Protein AF-A0A2N5ZG20-F1 (afdb_monomer_lite)

Sequence (97 aa):
MRLLSSLALLIGLLLIGLNGNSQPWKSKLPAKKENNYTFFDYQNAFNEYWNGFNVQNGYYFDEKGNKRKAAGYKQFKRWEYMMQFKIDEQGNRIPAD

Structure (mmCIF, N/CA/C/O backbone):
data_AF-A0A2N5ZG20-F1
#
_entry.id   AF-A0A2N5ZG20-F1
#
loop_
_atom_site.group_PDB
_atom_site.id
_atom_site.type_symbol
_atom_site.label_atom_id
_atom_site.label_alt_id
_atom_site.label_comp_id
_atom_site.label_asym_id
_atom_site.label_entity_id
_atom_site.label_seq_id
_atom_site.pdbx_PDB_ins_code
_atom_site.Cartn_x
_atom_site.Cartn_y
_atom_site.Cartn_z
_atom_site.occupancy
_atom_site.B_iso_or_equiv
_atom_site.auth_seq_id
_atom_site.auth_comp_id
_atom_site.auth_asym_id
_atom_site.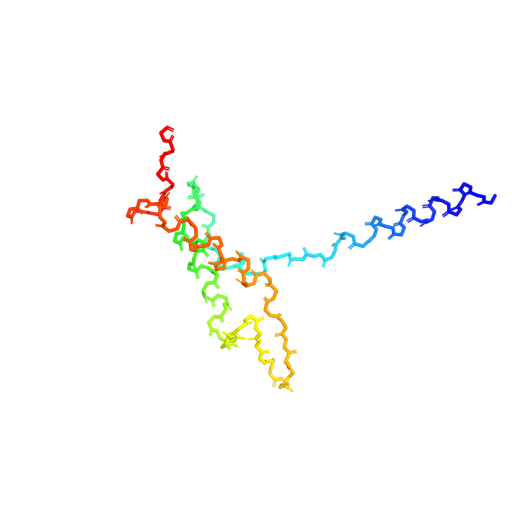auth_atom_id
_atom_site.pdbx_PDB_model_num
ATOM 1 N N . MET A 1 1 ? 17.932 11.109 44.062 1.00 61.88 1 MET A N 1
ATOM 2 C CA . MET A 1 1 ? 16.556 11.091 43.506 1.00 61.88 1 MET A CA 1
ATOM 3 C C . MET A 1 1 ? 16.474 11.586 42.058 1.00 61.88 1 MET A C 1
ATOM 5 O O . MET A 1 1 ? 15.930 10.854 41.249 1.00 61.88 1 MET A O 1
ATOM 9 N N . ARG A 1 2 ? 17.073 12.736 41.690 1.00 66.81 2 ARG A N 1
ATOM 10 C CA . ARG A 1 2 ? 17.026 13.291 40.313 1.00 66.81 2 ARG A CA 1
ATOM 11 C C . ARG A 1 2 ? 17.564 12.366 39.203 1.00 66.81 2 ARG A C 1
ATOM 13 O O . ARG A 1 2 ? 16.954 12.269 38.149 1.00 66.81 2 ARG A O 1
ATOM 20 N N . LEU A 1 3 ? 18.667 11.654 39.447 1.00 66.06 3 LEU A N 1
ATOM 21 C CA . LEU A 1 3 ? 19.261 10.727 38.467 1.00 66.06 3 LEU A CA 1
ATOM 22 C C . LEU A 1 3 ? 18.394 9.481 38.217 1.00 66.06 3 LEU A C 1
ATOM 24 O O . LEU A 1 3 ? 18.252 9.046 37.080 1.00 66.06 3 LEU A O 1
ATOM 28 N N . LEU A 1 4 ? 17.760 8.952 39.268 1.00 70.06 4 LEU A N 1
ATOM 29 C CA . LEU A 1 4 ? 16.854 7.800 39.182 1.00 70.06 4 LEU A CA 1
ATOM 30 C C . LEU A 1 4 ? 15.563 8.154 38.433 1.00 70.06 4 LEU A C 1
ATOM 32 O O . LEU A 1 4 ? 15.115 7.383 37.592 1.00 70.06 4 LEU A O 1
ATOM 36 N N . SER A 1 5 ? 15.006 9.344 38.678 1.00 71.06 5 SER A N 1
ATOM 37 C CA . SER A 1 5 ? 13.839 9.841 37.940 1.00 71.06 5 SER A CA 1
ATOM 38 C C . SER A 1 5 ? 14.143 10.112 36.463 1.00 71.06 5 SER A C 1
ATOM 40 O O . SER A 1 5 ? 13.320 9.794 35.611 1.00 71.06 5 SER A O 1
ATOM 42 N N . SER A 1 6 ? 15.329 10.642 36.137 1.00 77.12 6 SER A N 1
ATOM 43 C CA . SER A 1 6 ? 15.740 10.863 34.743 1.00 77.12 6 SER A CA 1
ATOM 44 C C . SER A 1 6 ? 15.981 9.552 33.992 1.00 77.12 6 SER A C 1
ATOM 46 O O . SER A 1 6 ? 15.602 9.435 32.830 1.00 77.12 6 SER A O 1
ATOM 48 N N . LEU A 1 7 ? 16.560 8.547 34.658 1.00 82.75 7 LEU A N 1
ATOM 49 C CA . LEU A 1 7 ? 16.750 7.216 34.083 1.00 82.75 7 LEU A CA 1
ATOM 50 C C . LEU A 1 7 ? 15.405 6.511 33.847 1.00 82.75 7 LEU A C 1
ATOM 52 O O . LEU A 1 7 ? 15.191 5.944 32.779 1.00 82.75 7 LEU A O 1
ATOM 56 N N . ALA A 1 8 ? 14.472 6.605 34.799 1.00 85.94 8 ALA A N 1
ATOM 57 C CA . ALA A 1 8 ? 13.123 6.061 34.650 1.00 85.94 8 ALA A CA 1
ATOM 58 C C . ALA A 1 8 ? 12.354 6.712 33.485 1.00 85.94 8 ALA A C 1
ATOM 60 O O . ALA A 1 8 ? 11.674 6.014 32.735 1.00 85.94 8 ALA A O 1
ATOM 61 N N . LEU A 1 9 ? 12.505 8.027 33.285 1.00 84.00 9 LEU A N 1
ATOM 62 C CA . LEU A 1 9 ? 11.906 8.743 32.155 1.00 84.00 9 LEU A CA 1
ATOM 63 C C . LEU A 1 9 ? 12.490 8.282 30.809 1.00 84.00 9 LEU A C 1
ATOM 65 O O . LEU A 1 9 ? 11.747 8.069 29.853 1.00 84.00 9 LEU A O 1
ATOM 69 N N . LEU A 1 10 ? 13.811 8.089 30.742 1.00 84.50 10 LEU A N 1
ATOM 70 C CA . LEU A 1 10 ? 14.499 7.623 29.537 1.00 84.50 10 LEU A CA 1
ATOM 71 C C . LEU A 1 10 ? 14.077 6.193 29.163 1.00 84.50 10 LEU A C 1
ATOM 73 O O . LEU A 1 10 ? 13.786 5.915 28.001 1.00 84.50 10 LEU A O 1
ATOM 77 N N . ILE A 1 11 ? 13.987 5.305 30.156 1.00 84.44 11 ILE A N 1
ATOM 78 C CA . ILE A 1 11 ? 13.489 3.935 29.975 1.00 84.44 11 ILE A CA 1
ATOM 79 C C . ILE A 1 11 ? 12.023 3.966 29.524 1.00 84.44 11 ILE A C 1
ATOM 81 O O . ILE A 1 11 ? 11.662 3.272 28.576 1.00 84.44 11 ILE A O 1
ATOM 85 N N . GLY A 1 12 ? 11.194 4.823 30.127 1.00 80.94 12 GLY A N 1
ATOM 86 C CA . GLY A 1 12 ? 9.803 5.023 29.715 1.00 80.94 12 GLY A CA 1
ATOM 87 C C . GLY A 1 12 ? 9.662 5.461 28.254 1.00 80.94 12 GLY A C 1
ATOM 88 O O . GLY A 1 12 ? 8.810 4.936 27.544 1.00 80.94 12 GLY A O 1
ATOM 89 N N . LEU A 1 13 ? 10.527 6.359 27.773 1.00 79.69 13 LEU A N 1
ATOM 90 C CA . LEU A 1 13 ? 10.541 6.809 26.375 1.00 79.69 13 LEU A CA 1
ATOM 91 C C . LEU A 1 13 ? 10.988 5.708 25.399 1.00 79.69 13 LEU A C 1
ATOM 93 O O . LEU A 1 13 ? 10.412 5.582 24.319 1.00 79.69 13 LEU A O 1
ATOM 97 N N . LEU A 1 14 ? 11.970 4.886 25.780 1.00 77.75 14 LEU A N 1
ATOM 98 C CA . LEU A 1 14 ? 12.471 3.782 24.951 1.00 77.75 14 LEU A CA 1
ATOM 99 C C . LEU A 1 14 ? 11.424 2.675 24.741 1.00 77.75 14 LEU A C 1
ATOM 101 O O . LEU A 1 14 ? 11.353 2.088 23.662 1.00 77.75 14 LEU A O 1
ATOM 105 N N . LEU A 1 15 ? 10.569 2.419 25.735 1.00 71.94 15 LEU A N 1
ATOM 106 C CA . LEU A 1 15 ? 9.548 1.366 25.666 1.00 71.94 15 LEU A CA 1
ATOM 107 C C . LEU A 1 15 ? 8.379 1.692 24.714 1.00 71.94 15 LEU A C 1
ATOM 109 O O . LEU A 1 15 ? 7.709 0.776 24.237 1.00 71.94 15 LEU A O 1
ATOM 113 N N . ILE A 1 16 ? 8.156 2.967 24.372 1.00 66.94 16 ILE A N 1
ATOM 114 C CA . ILE A 1 16 ? 7.076 3.391 23.457 1.00 66.94 16 ILE A CA 1
ATOM 115 C C . ILE A 1 16 ? 7.384 2.991 21.997 1.00 66.94 16 ILE A C 1
ATOM 117 O O . ILE A 1 16 ? 6.469 2.814 21.193 1.00 66.94 16 ILE A O 1
ATOM 121 N N . GLY A 1 17 ? 8.660 2.793 21.642 1.00 61.00 17 GLY A N 1
ATOM 122 C CA . GLY A 1 17 ? 9.093 2.540 20.262 1.00 61.00 17 GLY A CA 1
ATOM 123 C C . GLY A 1 17 ? 8.916 1.107 19.745 1.00 61.00 17 GLY A C 1
ATOM 124 O O . GLY A 1 17 ? 9.062 0.879 18.547 1.00 61.00 17 GLY A O 1
ATOM 125 N N . LEU A 1 18 ? 8.610 0.131 20.607 1.00 58.41 18 LEU A N 1
ATOM 126 C CA . LEU A 1 18 ? 8.774 -1.293 20.273 1.00 58.41 18 LEU A CA 1
ATOM 127 C C . LEU A 1 18 ? 7.561 -1.972 19.608 1.00 58.41 18 LEU A C 1
ATOM 129 O O . LEU A 1 18 ? 7.676 -3.118 19.191 1.00 58.41 18 LEU A O 1
ATOM 133 N N . ASN A 1 19 ? 6.408 -1.304 19.474 1.00 53.03 19 ASN A N 1
ATOM 134 C CA . ASN A 1 19 ? 5.143 -1.976 19.114 1.00 53.03 19 ASN A CA 1
ATOM 135 C C . ASN A 1 19 ? 4.455 -1.463 17.834 1.00 53.03 19 ASN A C 1
ATOM 137 O O . ASN A 1 19 ? 3.236 -1.550 17.692 1.00 53.03 19 ASN A O 1
ATOM 141 N N . GLY A 1 20 ? 5.214 -0.936 16.872 1.00 56.38 20 GLY A N 1
ATOM 142 C CA . GLY A 1 20 ? 4.667 -0.444 15.606 1.00 56.38 20 GLY A CA 1
ATOM 143 C C . GLY A 1 20 ? 4.994 -1.339 14.414 1.00 56.38 20 GLY A C 1
ATOM 144 O O . GLY A 1 20 ? 5.996 -1.106 13.744 1.00 56.38 20 GLY A O 1
ATOM 145 N N . ASN A 1 21 ? 4.118 -2.289 14.062 1.00 59.78 21 ASN A N 1
ATOM 146 C CA . ASN A 1 21 ? 4.104 -2.857 12.706 1.00 59.78 21 ASN A CA 1
ATOM 147 C C . ASN A 1 21 ? 3.609 -1.769 11.744 1.00 59.78 21 ASN A C 1
ATOM 149 O O . ASN A 1 21 ? 2.419 -1.660 11.459 1.00 59.78 21 ASN A O 1
ATOM 153 N N . SER A 1 22 ? 4.512 -0.896 11.298 1.00 66.56 22 SER A N 1
ATOM 154 C CA . SER A 1 22 ? 4.149 0.337 10.591 1.00 66.56 22 SER A CA 1
ATOM 155 C C . SER A 1 22 ? 3.490 0.101 9.224 1.00 66.56 22 SER A C 1
ATOM 157 O O . SER A 1 22 ? 2.876 1.019 8.679 1.00 66.56 22 SER A O 1
ATOM 159 N N . GLN A 1 23 ? 3.607 -1.104 8.648 1.00 84.00 23 GLN A N 1
ATOM 160 C CA . GLN A 1 23 ? 3.174 -1.413 7.279 1.00 84.00 23 GLN A CA 1
ATOM 161 C C . GLN A 1 23 ? 2.680 -2.877 7.150 1.00 84.00 23 GLN A C 1
ATOM 163 O O . GLN A 1 23 ? 3.370 -3.692 6.537 1.00 84.00 23 GLN A O 1
ATOM 168 N N . PRO A 1 24 ? 1.497 -3.238 7.700 1.00 89.38 24 PRO A N 1
ATOM 169 C CA . PRO A 1 24 ? 0.973 -4.616 7.674 1.00 89.38 24 PRO A CA 1
ATOM 170 C C . PRO A 1 24 ? 0.753 -5.161 6.253 1.00 89.38 24 PRO A C 1
ATOM 172 O O . PRO A 1 24 ? 0.889 -6.360 6.011 1.00 89.38 24 PRO A O 1
ATOM 175 N N . TRP A 1 25 ? 0.507 -4.270 5.292 1.00 93.25 25 TRP A N 1
ATOM 176 C CA . TRP A 1 25 ? 0.372 -4.596 3.874 1.00 93.25 25 TRP A CA 1
ATOM 177 C C . TRP A 1 25 ? 1.637 -5.209 3.253 1.00 93.25 25 TRP A C 1
ATOM 179 O O . TRP A 1 25 ? 1.535 -5.884 2.236 1.00 93.25 25 TRP A O 1
ATOM 189 N N . LYS A 1 26 ? 2.828 -5.051 3.858 1.00 91.50 26 LYS A N 1
ATOM 190 C CA . LYS A 1 26 ? 4.064 -5.683 3.353 1.00 91.50 26 LYS A CA 1
ATOM 191 C C . LYS A 1 26 ? 4.013 -7.208 3.366 1.00 91.50 26 LYS A C 1
ATOM 193 O O . LYS A 1 26 ? 4.742 -7.832 2.609 1.00 91.50 26 LYS A O 1
ATOM 198 N N . SER A 1 27 ? 3.148 -7.801 4.189 1.00 91.19 27 SER A N 1
ATOM 199 C CA . SER A 1 27 ? 2.887 -9.246 4.165 1.00 91.19 27 SER A CA 1
ATOM 200 C C . SER A 1 27 ? 2.324 -9.739 2.825 1.00 91.19 27 SER A C 1
ATOM 202 O O . SER A 1 27 ? 2.390 -10.931 2.550 1.00 91.19 27 SER A O 1
ATOM 204 N N . LYS A 1 28 ? 1.794 -8.831 1.993 1.00 94.38 28 LYS A N 1
ATOM 205 C CA . LYS A 1 28 ? 1.285 -9.103 0.643 1.00 94.38 28 LYS A CA 1
ATOM 206 C C . LYS A 1 28 ? 2.326 -8.917 -0.460 1.00 94.38 28 LYS A C 1
ATOM 208 O O . LYS A 1 28 ? 1.997 -9.056 -1.632 1.00 94.38 28 LYS A O 1
ATOM 213 N N . LEU A 1 29 ? 3.570 -8.575 -0.117 1.00 93.75 29 LEU A N 1
ATOM 214 C CA . LEU A 1 29 ? 4.637 -8.553 -1.114 1.00 93.75 29 LEU A CA 1
ATOM 215 C C . LEU A 1 29 ? 4.867 -9.972 -1.654 1.00 93.75 29 LEU A C 1
ATOM 217 O O . LEU A 1 29 ? 4.759 -10.936 -0.890 1.00 93.75 29 LEU A O 1
ATOM 221 N N . PRO A 1 30 ? 5.197 -10.113 -2.949 1.00 92.06 30 PRO A N 1
ATOM 222 C CA . PRO A 1 30 ? 5.544 -11.410 -3.507 1.00 92.06 30 PRO A CA 1
ATOM 223 C C . PRO A 1 30 ? 6.722 -12.021 -2.745 1.00 92.06 30 PRO A C 1
ATOM 225 O O . PRO A 1 30 ? 7.522 -11.308 -2.135 1.00 92.06 30 PRO A O 1
ATOM 228 N N . ALA A 1 31 ? 6.833 -13.352 -2.794 1.00 88.12 31 ALA A N 1
ATOM 229 C CA . ALA A 1 31 ? 7.953 -14.062 -2.189 1.00 88.12 31 ALA A CA 1
ATOM 230 C C . ALA A 1 31 ? 9.289 -13.443 -2.623 1.00 88.12 31 ALA A C 1
ATOM 232 O O . ALA A 1 31 ? 9.410 -12.930 -3.739 1.00 88.12 31 ALA A O 1
ATOM 233 N N . LYS A 1 32 ? 10.272 -13.486 -1.713 1.00 78.06 32 LYS A N 1
ATOM 234 C CA . LYS A 1 32 ? 11.583 -12.851 -1.879 1.00 78.06 32 LYS A CA 1
ATOM 235 C C . LYS A 1 32 ? 12.131 -13.131 -3.280 1.00 78.06 32 LYS A C 1
ATOM 237 O O . LYS A 1 32 ? 12.408 -14.277 -3.621 1.00 78.06 32 LYS A O 1
ATOM 242 N N . LYS A 1 33 ? 12.270 -12.070 -4.071 1.00 77.38 33 LYS A N 1
ATOM 243 C CA . LYS A 1 33 ? 12.863 -12.115 -5.407 1.00 77.38 33 LYS A CA 1
ATOM 244 C C . LYS A 1 33 ? 14.376 -11.906 -5.293 1.00 77.38 33 LYS A C 1
ATOM 246 O O . LYS A 1 33 ? 14.844 -11.292 -4.334 1.00 77.38 33 LYS A O 1
ATOM 251 N N . GLU A 1 34 ? 15.134 -12.423 -6.259 1.00 70.88 34 GLU A N 1
ATOM 252 C CA . GLU A 1 34 ? 16.581 -12.164 -6.367 1.00 70.88 34 GLU A CA 1
ATOM 253 C C . GLU A 1 34 ? 16.872 -10.682 -6.655 1.00 70.88 34 GLU A C 1
ATOM 255 O O . GLU A 1 34 ? 17.854 -10.132 -6.165 1.00 70.88 34 GLU A O 1
ATOM 260 N N . ASN A 1 35 ? 15.966 -10.023 -7.382 1.00 78.38 35 ASN A N 1
ATOM 261 C CA . ASN A 1 35 ? 16.006 -8.592 -7.672 1.00 78.38 35 ASN A CA 1
ATOM 262 C C . ASN A 1 35 ? 15.187 -7.769 -6.663 1.00 78.38 35 ASN A C 1
ATOM 264 O O . ASN A 1 35 ? 14.348 -8.290 -5.926 1.00 78.38 35 ASN A O 1
ATOM 268 N N . ASN A 1 36 ? 15.395 -6.449 -6.677 1.00 86.75 36 ASN A N 1
ATOM 269 C CA . ASN A 1 36 ? 14.594 -5.507 -5.896 1.00 86.75 36 ASN A CA 1
ATOM 270 C C . ASN A 1 36 ? 13.120 -5.501 -6.344 1.00 86.75 36 ASN A C 1
ATOM 272 O O . ASN A 1 36 ? 12.820 -5.682 -7.523 1.00 86.75 36 ASN A O 1
ATOM 276 N N . TYR A 1 37 ? 12.205 -5.242 -5.403 1.00 92.12 37 TYR A N 1
ATOM 277 C CA . TYR A 1 37 ? 10.788 -5.036 -5.717 1.00 92.12 37 TYR A CA 1
ATOM 278 C C . TYR A 1 37 ? 10.587 -3.817 -6.622 1.00 92.12 37 TYR A C 1
ATOM 280 O O . TYR A 1 37 ? 11.184 -2.760 -6.395 1.00 92.12 37 TYR A O 1
ATOM 288 N N . THR A 1 38 ? 9.697 -3.959 -7.602 1.00 94.50 38 THR A N 1
ATOM 289 C C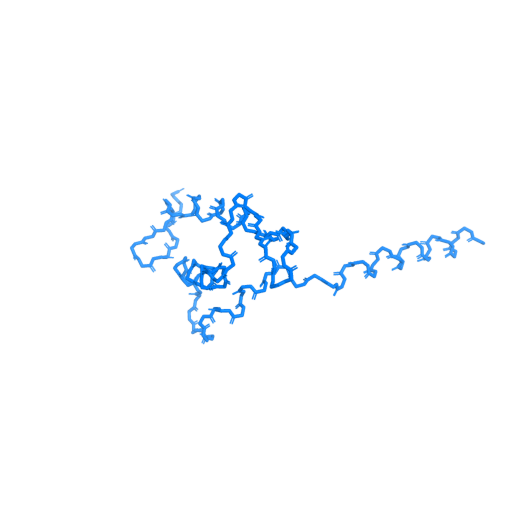A . THR A 1 38 ? 9.297 -2.870 -8.501 1.00 94.50 38 THR A CA 1
ATOM 290 C C . THR A 1 38 ? 8.252 -1.964 -7.847 1.00 94.50 38 THR A C 1
ATOM 292 O O . THR A 1 38 ? 7.641 -2.306 -6.830 1.00 94.50 38 THR A O 1
ATOM 295 N N . PHE A 1 39 ? 7.991 -0.804 -8.451 1.00 95.88 39 PHE A N 1
ATOM 296 C CA . PHE A 1 39 ? 6.854 0.043 -8.082 1.00 95.88 39 PHE A CA 1
ATOM 297 C C . PHE A 1 39 ? 5.530 -0.736 -8.069 1.00 95.88 39 PHE A C 1
ATOM 299 O O . PHE A 1 39 ? 4.757 -0.616 -7.115 1.00 95.88 39 PHE A O 1
ATOM 306 N N . PHE A 1 40 ? 5.306 -1.584 -9.078 1.00 96.06 40 PHE A N 1
ATOM 307 C CA . PHE A 1 40 ? 4.094 -2.391 -9.188 1.00 96.06 40 PHE A CA 1
ATOM 308 C C . PHE A 1 40 ? 3.993 -3.462 -8.102 1.00 96.06 40 PHE A C 1
ATOM 310 O O . PHE A 1 40 ? 2.897 -3.702 -7.605 1.00 96.06 40 PHE A O 1
ATOM 317 N N . ASP A 1 41 ? 5.108 -4.050 -7.658 1.00 95.75 41 ASP A N 1
ATOM 318 C CA . ASP A 1 41 ? 5.094 -4.995 -6.534 1.00 95.75 41 ASP A CA 1
ATOM 319 C C . ASP A 1 41 ? 4.547 -4.327 -5.260 1.00 95.75 41 ASP A C 1
ATOM 321 O O . ASP A 1 41 ? 3.674 -4.875 -4.582 1.00 95.75 41 ASP A O 1
ATOM 325 N N . TYR A 1 42 ? 5.008 -3.108 -4.955 1.00 95.88 42 TYR A N 1
ATOM 326 C CA . TYR A 1 42 ? 4.515 -2.345 -3.807 1.00 95.88 42 TYR A CA 1
ATOM 327 C C . TYR A 1 42 ? 3.062 -1.899 -3.983 1.00 95.88 42 TYR A C 1
ATOM 329 O O . TYR A 1 42 ? 2.273 -2.015 -3.043 1.00 95.88 42 TYR A O 1
ATOM 337 N N . GLN A 1 43 ? 2.707 -1.384 -5.164 1.00 97.06 43 GLN A N 1
ATOM 338 C CA . GLN A 1 43 ? 1.348 -0.943 -5.480 1.00 97.06 43 GLN A CA 1
ATOM 339 C C . GLN A 1 43 ? 0.345 -2.092 -5.339 1.00 97.06 43 GLN A C 1
ATOM 341 O O . GLN A 1 43 ? -0.679 -1.932 -4.674 1.00 97.06 43 GLN A O 1
ATOM 346 N N . ASN A 1 44 ? 0.661 -3.258 -5.901 1.00 97.00 44 ASN A N 1
ATOM 347 C CA . ASN A 1 44 ? -0.205 -4.429 -5.863 1.00 97.00 44 ASN A CA 1
ATOM 348 C C . ASN A 1 44 ? -0.374 -4.953 -4.437 1.00 97.00 44 ASN A C 1
ATOM 350 O O . ASN A 1 44 ? -1.507 -5.094 -3.986 1.00 97.00 44 ASN A O 1
ATOM 354 N N . ALA A 1 45 ? 0.719 -5.140 -3.691 1.00 96.50 45 ALA A N 1
ATOM 355 C CA . ALA A 1 45 ? 0.660 -5.594 -2.300 1.00 96.50 45 ALA A CA 1
ATOM 356 C C . ALA A 1 45 ? -0.179 -4.653 -1.418 1.00 96.50 45 ALA A C 1
ATOM 358 O O . ALA A 1 45 ? -0.991 -5.084 -0.594 1.00 96.50 45 ALA A O 1
ATOM 359 N N . PHE A 1 46 ? -0.003 -3.343 -1.602 1.00 96.81 46 PHE A N 1
ATOM 360 C CA . PHE A 1 46 ? -0.759 -2.340 -0.868 1.00 96.81 46 PHE A CA 1
ATOM 361 C C . PHE A 1 46 ? -2.249 -2.355 -1.230 1.00 96.81 46 PHE A C 1
ATOM 363 O O . PHE A 1 46 ? -3.098 -2.342 -0.334 1.00 96.81 46 PHE A O 1
ATOM 370 N N . ASN A 1 47 ? -2.573 -2.386 -2.525 1.00 96.00 47 ASN A N 1
ATOM 371 C CA . ASN A 1 47 ? -3.953 -2.408 -2.999 1.00 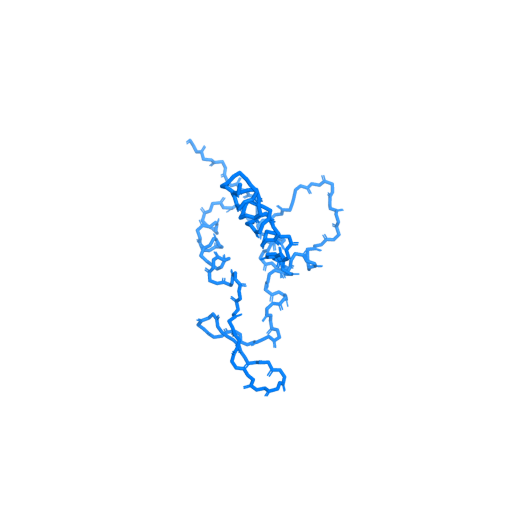96.00 47 ASN A CA 1
ATOM 372 C C . ASN A 1 47 ? -4.661 -3.696 -2.569 1.00 96.00 47 ASN A C 1
ATOM 374 O O . ASN A 1 47 ? -5.778 -3.619 -2.068 1.00 96.00 47 ASN A O 1
ATOM 378 N N . GLU A 1 48 ? -4.000 -4.851 -2.676 1.00 96.25 48 GLU A N 1
ATOM 379 C CA . GLU A 1 48 ? -4.532 -6.142 -2.234 1.00 96.25 48 GLU A CA 1
ATOM 380 C C . GLU A 1 48 ? -4.895 -6.113 -0.747 1.00 96.25 48 GLU A C 1
ATOM 382 O O . GLU A 1 48 ? -6.001 -6.502 -0.372 1.00 96.25 48 GLU A O 1
ATOM 387 N N . TYR A 1 49 ? -3.998 -5.599 0.099 1.00 95.69 49 TYR A N 1
ATOM 388 C CA . TYR A 1 49 ? -4.262 -5.483 1.530 1.00 95.69 49 TYR A CA 1
ATOM 389 C C . TYR A 1 49 ? -5.490 -4.610 1.818 1.00 95.69 49 TYR A C 1
ATOM 391 O O . TYR A 1 49 ? -6.320 -4.980 2.642 1.00 95.69 49 TYR A O 1
ATOM 399 N N . TRP A 1 50 ? -5.632 -3.457 1.156 1.00 95.25 50 TRP A N 1
ATOM 400 C CA . TRP A 1 50 ? -6.718 -2.513 1.448 1.00 95.25 50 TRP A CA 1
ATOM 401 C C . TRP A 1 50 ? -8.034 -2.790 0.710 1.00 95.25 50 TRP A C 1
ATOM 403 O O . TRP A 1 50 ? -9.048 -2.189 1.074 1.00 95.25 50 TRP A O 1
ATOM 413 N N . ASN A 1 51 ? -8.044 -3.686 -0.280 1.00 93.19 51 ASN A N 1
ATOM 414 C CA . ASN A 1 51 ? -9.191 -3.926 -1.161 1.00 93.19 51 ASN A CA 1
ATOM 415 C C . ASN A 1 51 ? -10.480 -4.265 -0.386 1.00 93.19 51 ASN A C 1
ATOM 417 O O . ASN A 1 51 ? -11.531 -3.681 -0.630 1.00 93.19 51 ASN A O 1
ATOM 421 N N . GLY A 1 52 ? -10.388 -5.141 0.619 1.00 91.25 52 GLY A N 1
ATOM 422 C CA . GLY A 1 52 ? -11.546 -5.589 1.405 1.00 91.25 52 GLY A CA 1
ATOM 423 C C . GLY A 1 52 ? -12.108 -4.563 2.397 1.00 91.25 52 GLY A C 1
ATOM 424 O O . GLY A 1 52 ? -13.173 -4.784 2.962 1.00 91.25 52 GLY A O 1
ATOM 425 N N . PHE A 1 53 ? -11.420 -3.442 2.626 1.00 93.44 53 PHE A N 1
ATOM 426 C CA . PHE A 1 53 ? -11.777 -2.494 3.685 1.00 93.44 53 PHE A CA 1
ATOM 427 C C . PHE A 1 53 ? -12.655 -1.331 3.205 1.00 93.44 53 PHE A C 1
ATOM 429 O O . PHE A 1 53 ? -13.110 -0.551 4.035 1.00 93.44 53 PHE A O 1
ATOM 436 N N . ASN A 1 54 ? -12.888 -1.174 1.893 1.00 92.94 54 ASN A N 1
ATOM 437 C CA . ASN A 1 54 ? -13.640 -0.042 1.322 1.00 92.94 54 ASN A CA 1
ATOM 438 C C . ASN A 1 54 ? -13.184 1.314 1.909 1.00 92.94 54 ASN A C 1
ATOM 440 O O . ASN A 1 54 ? -13.960 2.075 2.492 1.00 92.94 54 ASN A O 1
ATOM 444 N N . VAL A 1 55 ? -11.877 1.584 1.835 1.00 95.88 55 VAL A N 1
ATOM 445 C CA . VAL A 1 55 ? -11.283 2.772 2.460 1.00 95.88 55 VAL A CA 1
ATOM 446 C C . VAL A 1 55 ? -11.784 4.042 1.769 1.00 95.88 55 VAL A C 1
ATOM 448 O O . VAL A 1 55 ? -11.480 4.288 0.606 1.00 95.88 55 VAL A O 1
ATOM 451 N N . GLN A 1 56 ? -12.461 4.912 2.517 1.00 94.38 56 GLN A N 1
ATOM 452 C CA . GLN A 1 56 ? -12.935 6.213 2.053 1.00 94.38 56 GLN A CA 1
ATOM 453 C C . GLN A 1 56 ? -12.277 7.336 2.850 1.00 94.38 56 GLN A C 1
ATOM 455 O O . GLN A 1 56 ? -12.286 7.356 4.082 1.00 94.38 56 GLN A O 1
ATOM 460 N N . ASN A 1 57 ? -11.657 8.290 2.149 1.00 93.00 57 ASN A N 1
ATOM 461 C CA . ASN A 1 57 ? -10.964 9.435 2.754 1.00 93.00 57 ASN A CA 1
ATOM 462 C C . ASN A 1 57 ? -9.946 9.060 3.857 1.00 93.00 57 ASN A C 1
ATOM 464 O O . ASN A 1 57 ? -9.678 9.853 4.768 1.00 93.00 57 ASN A O 1
ATOM 468 N N . GLY A 1 58 ? -9.324 7.879 3.749 1.00 94.56 58 GLY A N 1
ATOM 469 C CA . GLY A 1 58 ? -8.345 7.338 4.703 1.00 94.56 58 GLY A CA 1
ATOM 470 C C . GLY A 1 58 ? -8.948 6.703 5.960 1.00 94.56 58 GLY A C 1
ATOM 471 O O . GLY A 1 58 ? -8.244 6.568 6.962 1.00 94.56 58 GLY A O 1
ATOM 472 N N . TYR A 1 59 ? -10.227 6.337 5.923 1.00 96.56 59 TYR A N 1
ATOM 473 C CA . TYR A 1 59 ? -10.936 5.628 6.985 1.00 96.56 59 TYR A CA 1
ATOM 474 C C . TYR A 1 59 ? -11.700 4.433 6.414 1.00 96.56 59 TYR A C 1
ATOM 476 O O . TYR A 1 59 ? -12.033 4.426 5.236 1.00 96.56 59 TYR A O 1
ATOM 484 N N . TYR A 1 60 ? -11.991 3.451 7.257 1.00 96.62 60 TYR A N 1
ATOM 485 C CA . TYR A 1 60 ? -12.849 2.307 6.947 1.00 96.62 60 TYR A CA 1
ATOM 486 C C . TYR A 1 60 ? -13.717 1.953 8.160 1.00 96.62 60 TYR A C 1
ATOM 488 O O . TYR A 1 60 ? -13.506 2.503 9.245 1.00 96.62 60 TYR A O 1
ATOM 496 N N . PHE A 1 61 ? -14.679 1.051 7.991 1.00 96.38 61 PHE A N 1
ATOM 497 C CA . PHE A 1 61 ? -15.453 0.479 9.093 1.00 96.38 61 PHE A CA 1
ATOM 498 C C . PHE A 1 61 ? -15.014 -0.967 9.328 1.00 96.38 61 PHE A C 1
ATOM 500 O O . PHE A 1 61 ? -14.879 -1.723 8.370 1.00 96.38 61 PHE A O 1
ATOM 507 N N . ASP A 1 62 ? -14.734 -1.331 10.582 1.00 94.19 62 ASP A N 1
ATOM 508 C CA . ASP A 1 62 ? -14.424 -2.722 10.932 1.00 94.19 62 ASP A CA 1
ATOM 509 C C . ASP A 1 62 ? -15.682 -3.607 10.931 1.00 94.19 62 ASP A C 1
ATOM 511 O O . ASP A 1 62 ? -16.804 -3.115 10.819 1.00 94.19 62 ASP A O 1
ATOM 515 N N . GLU A 1 63 ? -15.504 -4.921 11.081 1.00 92.56 63 GLU A N 1
ATOM 516 C CA . GLU A 1 63 ? -16.600 -5.907 11.108 1.00 92.56 63 GLU A CA 1
ATOM 517 C C . GLU A 1 63 ? -17.646 -5.632 12.202 1.00 92.56 63 GLU A C 1
ATOM 519 O O . GLU A 1 63 ? -18.780 -6.093 12.119 1.00 92.56 63 GLU A O 1
ATOM 524 N N . LYS A 1 64 ? -17.280 -4.858 13.231 1.00 95.56 64 LYS A N 1
ATOM 525 C CA . LYS A 1 64 ? -18.161 -4.452 14.331 1.00 95.56 64 LYS A CA 1
ATOM 526 C C . LYS A 1 64 ? -18.811 -3.081 14.086 1.00 95.56 64 LYS A C 1
ATOM 528 O O . LYS A 1 64 ? -19.449 -2.548 14.989 1.00 95.56 64 LYS A O 1
ATOM 533 N N . GLY A 1 65 ? -18.624 -2.486 12.906 1.00 95.00 65 GLY A N 1
ATOM 534 C CA . GLY A 1 65 ? -19.176 -1.185 12.528 1.00 95.00 65 GLY A CA 1
ATOM 535 C C . GLY A 1 65 ? -18.432 0.024 13.104 1.00 95.00 65 GLY A C 1
ATOM 536 O O . GLY A 1 65 ? -18.939 1.142 13.025 1.00 95.00 65 GLY A O 1
ATOM 537 N N . ASN A 1 66 ? -17.233 -0.140 13.674 1.00 96.81 66 ASN A N 1
ATOM 538 C CA . ASN A 1 66 ? -16.480 0.993 14.216 1.00 96.81 66 ASN A CA 1
ATOM 539 C C . ASN A 1 66 ? -15.657 1.679 13.128 1.00 96.81 66 ASN A C 1
ATOM 541 O O . ASN A 1 66 ? -14.930 1.027 12.377 1.00 96.81 66 ASN A O 1
ATOM 545 N N . LYS A 1 67 ? -15.681 3.015 13.105 1.00 97.06 67 LYS A N 1
ATOM 546 C CA . LYS A 1 67 ? -14.831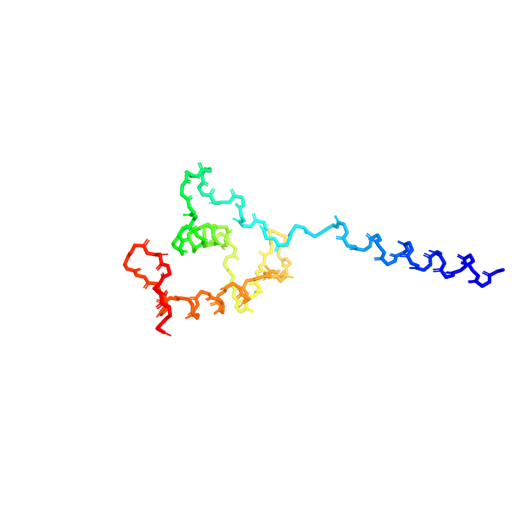 3.808 12.211 1.00 97.06 67 LYS A CA 1
ATOM 547 C C . LYS A 1 67 ? -13.365 3.702 12.633 1.00 97.06 67 LYS A C 1
ATOM 549 O O . LYS A 1 67 ? -12.978 4.136 13.718 1.00 97.06 67 LYS A O 1
ATOM 554 N N . ARG A 1 68 ? -12.524 3.180 11.746 1.00 96.12 68 ARG A N 1
ATOM 555 C CA . ARG A 1 68 ? -11.079 3.023 11.931 1.00 96.12 68 ARG A CA 1
ATOM 556 C C . ARG A 1 68 ? -10.310 3.886 10.946 1.00 96.12 68 ARG A C 1
ATOM 558 O O . ARG A 1 68 ? -10.700 4.067 9.795 1.00 96.12 68 ARG A O 1
ATOM 565 N N . LYS A 1 69 ? -9.182 4.428 11.402 1.00 94.62 69 LYS A N 1
ATOM 566 C CA . LYS A 1 69 ? -8.230 5.118 10.529 1.00 94.62 69 LYS A CA 1
ATOM 567 C C . LYS A 1 69 ? -7.451 4.076 9.733 1.00 94.62 69 LYS A C 1
ATOM 569 O O . LYS A 1 69 ? -6.857 3.175 10.320 1.00 94.62 69 LYS A O 1
ATOM 574 N N . ALA A 1 70 ? -7.395 4.236 8.415 1.00 94.81 70 ALA A N 1
ATOM 575 C CA . ALA A 1 70 ? -6.509 3.457 7.562 1.00 94.81 70 ALA A CA 1
ATOM 576 C C . ALA A 1 70 ? -5.077 4.000 7.716 1.00 94.81 70 ALA A C 1
ATOM 578 O O . ALA A 1 70 ? -4.637 4.894 6.985 1.00 94.81 70 ALA A O 1
ATOM 579 N N . ALA A 1 71 ? -4.377 3.546 8.759 1.00 91.81 71 ALA A N 1
ATOM 580 C CA . ALA A 1 71 ? -3.030 4.011 9.075 1.00 91.81 71 ALA A CA 1
ATOM 581 C C . ALA A 1 71 ? -2.079 3.789 7.885 1.00 91.81 71 ALA A C 1
ATOM 583 O O . ALA A 1 71 ? -2.120 2.757 7.223 1.00 91.81 71 ALA A O 1
ATOM 584 N N . GLY A 1 72 ? -1.259 4.795 7.569 1.00 91.19 72 GLY A N 1
ATOM 585 C CA . GLY A 1 72 ? -0.354 4.764 6.415 1.00 91.19 72 GLY A CA 1
ATOM 586 C C . GLY A 1 72 ? -1.022 4.947 5.044 1.00 91.19 72 GLY A C 1
ATOM 587 O O . GLY A 1 72 ? -0.320 5.243 4.081 1.00 91.19 72 GLY A O 1
ATOM 588 N N . TYR A 1 73 ? -2.357 4.874 4.927 1.00 95.06 73 TYR A N 1
ATOM 589 C CA . TYR A 1 73 ? -3.015 4.836 3.616 1.00 95.06 73 TYR A CA 1
ATOM 590 C C . TYR A 1 73 ? -2.777 6.093 2.776 1.00 95.06 73 TYR A C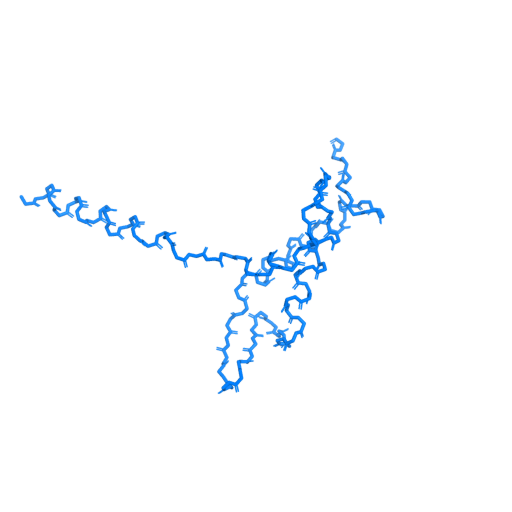 1
ATOM 592 O O . TYR A 1 73 ? -2.270 6.032 1.660 1.00 95.06 73 TYR A O 1
ATOM 600 N N . LYS A 1 74 ? -3.064 7.268 3.348 1.00 95.00 74 LYS A N 1
ATOM 601 C CA . LYS A 1 74 ? -2.847 8.555 2.664 1.00 95.00 74 LYS A CA 1
ATOM 602 C C . LYS A 1 74 ? -1.374 8.821 2.348 1.00 95.00 74 LYS A C 1
ATOM 604 O O . LYS A 1 74 ? -1.081 9.493 1.364 1.00 95.00 74 LYS A O 1
ATOM 609 N N . GLN A 1 75 ? -0.459 8.336 3.189 1.00 94.75 75 GLN A N 1
ATOM 610 C CA . GLN A 1 75 ? 0.981 8.487 2.966 1.00 94.75 75 GLN A CA 1
ATOM 611 C C . GLN A 1 75 ? 1.418 7.651 1.762 1.00 94.75 75 GLN A C 1
ATOM 613 O O . GLN A 1 75 ? 2.096 8.175 0.883 1.00 94.75 75 GLN A O 1
ATOM 618 N N . PHE A 1 76 ? 0.956 6.400 1.682 1.00 95.81 76 PHE A N 1
ATOM 619 C CA . PHE A 1 76 ? 1.237 5.525 0.550 1.00 95.81 76 PHE A CA 1
ATOM 620 C C . PHE A 1 76 ? 0.657 6.073 -0.754 1.00 95.81 76 PHE A C 1
ATOM 622 O O . PHE A 1 76 ? 1.404 6.235 -1.707 1.00 95.81 76 PHE A O 1
ATOM 629 N N . LYS A 1 77 ? -0.630 6.452 -0.796 1.00 96.00 77 LYS A N 1
ATOM 630 C CA . LYS A 1 77 ? -1.241 7.006 -2.023 1.00 96.00 77 LYS A CA 1
ATOM 631 C C . LYS A 1 77 ? -0.560 8.298 -2.492 1.00 96.00 77 LYS A C 1
ATOM 633 O O . LYS A 1 77 ? -0.453 8.541 -3.687 1.00 96.00 77 LYS A O 1
ATOM 638 N N . ARG A 1 78 ? -0.051 9.121 -1.564 1.00 96.88 78 ARG A N 1
ATOM 639 C CA . ARG A 1 78 ? 0.759 10.299 -1.916 1.00 96.88 78 ARG A CA 1
ATOM 640 C C . ARG A 1 78 ? 2.093 9.899 -2.540 1.00 96.88 78 ARG A C 1
ATOM 642 O O . ARG A 1 78 ? 2.477 10.470 -3.552 1.00 96.88 78 ARG A O 1
ATOM 649 N N . TRP A 1 79 ? 2.801 8.955 -1.925 1.00 96.19 79 TRP A N 1
ATOM 650 C CA . TRP A 1 79 ? 4.047 8.418 -2.471 1.00 96.19 79 TRP A CA 1
ATOM 651 C C . TRP A 1 79 ? 3.830 7.808 -3.859 1.00 96.19 79 TRP A C 1
ATOM 653 O O . TRP A 1 79 ? 4.557 8.146 -4.786 1.00 96.19 79 TRP A O 1
ATOM 663 N N . GLU A 1 80 ? 2.785 7.002 -4.015 1.00 96.69 80 GLU A N 1
ATOM 664 C CA . GLU A 1 80 ? 2.408 6.357 -5.269 1.00 96.69 80 GLU A CA 1
ATOM 665 C C . GLU A 1 80 ? 2.168 7.390 -6.377 1.00 96.69 80 GLU A C 1
ATOM 667 O O . GLU A 1 80 ? 2.788 7.306 -7.434 1.00 96.69 80 GLU A O 1
ATOM 672 N N . TYR A 1 81 ? 1.368 8.425 -6.100 1.00 96.94 81 TYR A N 1
ATOM 673 C CA . TYR A 1 81 ? 1.129 9.521 -7.041 1.00 96.94 81 TYR A CA 1
ATOM 674 C C . TYR A 1 81 ? 2.417 10.246 -7.460 1.00 96.94 81 TYR A C 1
ATOM 676 O O . TYR A 1 81 ? 2.561 10.642 -8.609 1.00 96.94 81 TYR A O 1
ATOM 684 N N . MET A 1 82 ? 3.371 10.438 -6.547 1.00 95.69 82 MET A N 1
ATOM 685 C CA . MET A 1 82 ? 4.646 11.086 -6.883 1.00 95.69 82 MET A CA 1
ATOM 686 C C . MET A 1 82 ? 5.585 10.169 -7.675 1.00 95.69 82 MET A C 1
ATOM 688 O O . MET A 1 82 ? 6.395 10.659 -8.463 1.00 95.69 82 MET A O 1
ATOM 692 N N . MET A 1 83 ? 5.522 8.860 -7.429 1.00 94.94 83 MET A N 1
ATOM 693 C CA . MET A 1 83 ? 6.418 7.875 -8.031 1.00 94.94 83 MET A CA 1
ATOM 694 C C . MET A 1 83 ? 5.970 7.417 -9.411 1.00 94.94 83 MET A C 1
ATOM 696 O O . MET A 1 83 ? 6.838 7.120 -10.222 1.00 94.94 83 MET A O 1
ATOM 700 N N . GLN A 1 84 ? 4.667 7.408 -9.707 1.00 94.69 84 GLN A N 1
ATOM 701 C CA . GLN A 1 84 ? 4.154 6.950 -11.006 1.00 94.69 84 GLN A CA 1
ATOM 702 C C . GLN A 1 84 ? 4.742 7.722 -12.204 1.00 94.69 84 GLN A C 1
ATOM 704 O O . GLN A 1 84 ? 4.790 7.199 -13.305 1.00 94.69 84 GLN A O 1
ATOM 709 N N . PHE A 1 85 ? 5.216 8.956 -11.995 1.00 93.62 85 PHE A N 1
ATOM 710 C CA . PHE A 1 85 ? 5.858 9.781 -13.029 1.00 93.62 85 PHE A CA 1
ATOM 711 C C . PHE A 1 85 ? 7.376 9.573 -13.135 1.00 93.62 85 PHE A C 1
ATOM 713 O O . PHE A 1 85 ? 8.040 10.235 -13.923 1.00 93.62 85 PHE A O 1
ATOM 720 N N . LYS A 1 86 ? 7.945 8.720 -12.281 1.00 94.56 86 LYS A N 1
ATOM 721 C CA . LYS A 1 86 ? 9.389 8.478 -12.148 1.00 94.56 86 LYS A CA 1
ATOM 722 C C . LYS A 1 86 ? 9.729 7.006 -12.357 1.00 94.56 86 LYS A C 1
ATOM 724 O O . LYS A 1 86 ? 10.772 6.556 -11.882 1.00 94.56 86 LYS A O 1
ATOM 729 N N . ILE A 1 87 ? 8.825 6.250 -12.971 1.00 95.00 87 ILE A N 1
A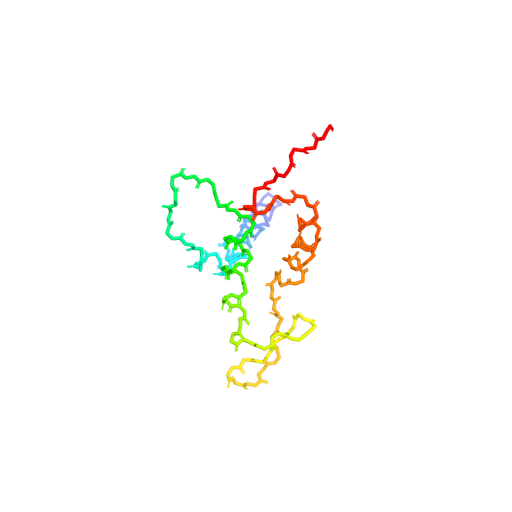TOM 730 C CA . ILE A 1 87 ? 8.965 4.816 -13.201 1.00 95.00 87 ILE A CA 1
ATOM 731 C C . ILE A 1 87 ? 8.748 4.492 -14.676 1.00 95.00 87 ILE A C 1
ATOM 733 O O . ILE A 1 87 ? 7.949 5.154 -15.333 1.00 95.00 87 ILE A O 1
ATOM 737 N N . ASP A 1 88 ? 9.506 3.523 -15.186 1.00 94.19 88 ASP A N 1
ATOM 738 C CA . ASP A 1 88 ? 9.362 2.997 -16.543 1.00 94.19 88 ASP A CA 1
ATOM 739 C C . ASP A 1 88 ? 8.151 2.051 -16.650 1.00 94.19 88 ASP A C 1
ATOM 741 O O . ASP A 1 88 ? 7.459 1.765 -15.668 1.00 94.19 88 ASP A O 1
ATOM 745 N N . GLU A 1 89 ? 7.898 1.530 -17.850 1.00 92.56 89 GLU A N 1
ATOM 746 C CA . GLU A 1 89 ? 6.803 0.584 -18.103 1.00 92.56 89 GLU A CA 1
ATOM 747 C C . GLU A 1 89 ? 6.944 -0.733 -17.319 1.00 92.56 89 GLU A C 1
ATOM 749 O O . GLU A 1 89 ? 5.961 -1.442 -17.111 1.00 92.56 89 GLU A O 1
ATOM 754 N N . GLN A 1 90 ? 8.151 -1.067 -16.857 1.00 91.44 90 GLN A N 1
ATOM 755 C CA . GLN A 1 90 ? 8.452 -2.249 -16.050 1.00 91.44 90 GLN A CA 1
ATOM 756 C C . GLN A 1 90 ? 8.380 -1.956 -14.537 1.00 91.44 90 GLN A C 1
ATOM 758 O O . GLN A 1 90 ? 8.514 -2.866 -13.715 1.00 91.44 90 GLN A O 1
ATOM 763 N N . GLY A 1 91 ? 8.116 -0.705 -14.149 1.00 91.56 91 GLY A N 1
ATOM 764 C CA . GLY A 1 91 ? 7.997 -0.261 -12.765 1.00 91.56 91 GLY A CA 1
ATOM 765 C C . GLY A 1 91 ? 9.336 -0.000 -12.073 1.00 91.56 91 GLY A C 1
ATOM 766 O O . GLY A 1 91 ? 9.366 0.116 -10.842 1.00 91.56 91 GLY A O 1
ATOM 767 N N . ASN A 1 92 ? 10.439 0.081 -12.819 1.00 92.44 92 ASN A N 1
ATOM 768 C CA . ASN A 1 92 ? 11.739 0.479 -12.290 1.00 92.44 92 ASN A CA 1
ATOM 769 C C . ASN A 1 92 ? 11.848 1.998 -12.252 1.00 92.44 92 ASN A C 1
ATOM 771 O O . ASN A 1 92 ? 11.258 2.701 -13.065 1.00 92.44 92 ASN A O 1
ATOM 775 N N . ARG A 1 93 ? 12.633 2.523 -11.310 1.00 90.38 93 ARG A N 1
ATOM 776 C CA . ARG A 1 93 ? 12.853 3.966 -11.199 1.00 90.38 93 ARG A CA 1
ATOM 777 C C . ARG A 1 93 ? 13.652 4.469 -12.401 1.00 90.38 93 ARG A C 1
ATOM 779 O O . ARG A 1 93 ? 14.784 4.034 -12.599 1.00 90.38 93 ARG A O 1
ATOM 786 N N . ILE A 1 94 ? 13.093 5.435 -13.123 1.00 91.44 94 ILE A N 1
ATOM 787 C CA . ILE A 1 94 ? 13.808 6.166 -14.169 1.00 91.44 94 ILE A CA 1
ATOM 788 C C . ILE A 1 94 ? 14.937 6.957 -13.484 1.00 91.44 94 ILE A C 1
ATOM 790 O O . ILE A 1 94 ? 14.684 7.595 -12.449 1.00 91.44 94 ILE A O 1
ATOM 794 N N . PRO A 1 95 ? 16.184 6.889 -13.985 1.00 84.62 95 PRO A N 1
ATOM 795 C CA . PRO A 1 95 ? 17.282 7.702 -13.475 1.00 84.62 95 PRO A CA 1
ATOM 796 C C . PRO A 1 95 ? 16.899 9.185 -13.442 1.00 84.62 95 PRO A C 1
ATOM 798 O O . PRO A 1 95 ? 16.172 9.660 -14.306 1.00 84.62 95 PRO A O 1
ATOM 801 N N . ALA A 1 96 ? 17.348 9.901 -12.413 1.00 76.94 96 ALA A N 1
ATOM 802 C CA . ALA A 1 96 ? 17.280 11.355 -12.439 1.00 76.94 96 ALA A CA 1
ATOM 803 C C . ALA A 1 96 ? 18.533 11.852 -13.163 1.00 76.94 96 ALA A C 1
ATOM 805 O O . ALA A 1 96 ? 19.629 11.433 -12.781 1.00 76.94 96 ALA A O 1
ATOM 806 N N . ASP A 1 97 ? 18.330 12.668 -14.191 1.00 67.81 97 ASP A N 1
ATOM 807 C CA . ASP A 1 97 ? 19.372 13.364 -14.952 1.00 67.81 97 ASP A CA 1
ATOM 808 C C . ASP A 1 97 ? 20.293 14.208 -14.051 1.00 67.81 97 ASP A C 1
ATOM 810 O O . ASP A 1 97 ? 19.792 14.789 -13.052 1.00 67.81 97 ASP A O 1
#

Secondary structure (DSSP, 8-state):
-HHHHHHHHHHHHHHGGG-----GGGGGSPS--SSPPPHHHHHHHHHHHHHTTT-BTTEEE-TTS-EEE-TTHHHHHHHHHHHTTSB-TTSPBPPP-

Foldseek 3Di:
DVVVVVVVVVVVVVVVPPDDPQCPLCVQQPDDDPDDDFLVSSVVSNCVVCVVFPQDPQWGADPVRDIDGNHCPVVVVVVSVVQVVQADPVRHGNDDD

Radius of gyration: 19.24 Å; chains: 1; bounding box: 38×27×62 Å

pLDDT: mean 87.63, std 11.36, range [53.03, 97.06]